Protein AF-A0A357N9R0-F1 (afdb_monomer_lite)

Sequence (154 aa):
MGSSRMFIRVLQYLRQKRLVAGTNLLIVGAGDAGAMIAREILNSQFCASKKLVGFIDDAKAKTGRLLLGAKVLGTRKEIGKIVERYKVNEIIIAMPSVAGDIIREIFQQCKSTGCIVKTLPGIYELIDGKVTVQQLRSVEIKDLLRRDPIKLDL

Secondary structure (DSSP, 8-state):
--HHHHHHHHHHHHHHT-TTS-EEEEEE--SHHHHHHHHHHHH-GGGTTEEEEEEE-S-GGGTT-EETTEEEEE-GGGHHHHHHHHT--EEEE--TTS-HHHHHHHHHHHHHTT-EEEEPPPGGGSGGG---GGG-EE--GGGGGPPPP-----

pLDDT: mean 86.21, std 14.94, range [42.53, 98.69]

Foldseek 3Di:
DPVPVVVLVVVLVVVVPDPDAAAEEEEEDPDDLSLQAVVQLVPDPVNVSHDDQAYAYQPPVQAQPDRPNHGHPYHLVCVLVSCVVRVHAEYEYRCQQDALQVVVVSVVSVVVNSHHYWYAHHPVPDPPVHHHPVRTDHDDVVSNHGDHRDPPPD

Structure (mmCIF, N/CA/C/O backbone):
data_AF-A0A357N9R0-F1
#
_entry.id   AF-A0A357N9R0-F1
#
loop_
_atom_site.group_PDB
_atom_site.id
_atom_site.type_symbol
_atom_site.label_atom_id
_atom_site.label_alt_id
_atom_site.label_comp_id
_atom_site.label_asym_id
_atom_site.label_entity_id
_atom_site.label_seq_id
_atom_site.pdbx_PDB_ins_code
_atom_site.Cartn_x
_atom_site.Cartn_y
_atom_site.Cartn_z
_atom_site.occupancy
_atom_site.B_iso_or_equiv
_atom_site.auth_seq_id
_atom_site.auth_comp_id
_atom_site.auth_asym_id
_atom_site.auth_atom_id
_atom_site.pdbx_PDB_model_num
ATOM 1 N N . MET A 1 1 ? -22.913 24.091 -10.942 1.00 53.34 1 MET A N 1
ATOM 2 C CA . MET A 1 1 ? -22.456 22.705 -10.658 1.00 53.34 1 MET A CA 1
ATOM 3 C C . MET A 1 1 ? -21.052 22.605 -10.012 1.00 53.34 1 MET A C 1
ATOM 5 O O . MET A 1 1 ? -20.523 21.507 -9.911 1.00 53.34 1 MET A O 1
ATOM 9 N N . GLY A 1 2 ? -20.427 23.696 -9.529 1.00 53.28 2 GLY A N 1
ATOM 10 C CA . GLY A 1 2 ? -19.027 23.683 -9.044 1.00 53.28 2 GLY A CA 1
ATOM 11 C C . GLY A 1 2 ? -18.810 23.473 -7.535 1.00 53.28 2 GLY A C 1
ATOM 12 O O . GLY A 1 2 ? -17.682 23.259 -7.099 1.00 53.28 2 GLY A O 1
ATOM 13 N N . SER A 1 3 ? -19.867 23.505 -6.725 1.00 50.44 3 SER A N 1
ATOM 14 C CA . SER A 1 3 ? -19.787 23.524 -5.255 1.00 50.44 3 SER A CA 1
ATOM 15 C C . SER A 1 3 ? -19.533 22.152 -4.616 1.00 50.44 3 SER A C 1
ATOM 17 O O . SER A 1 3 ? -18.974 22.081 -3.525 1.00 50.44 3 SER A O 1
ATOM 19 N N . SER A 1 4 ? -19.854 21.050 -5.303 1.00 59.62 4 SER A N 1
ATOM 20 C CA . SER A 1 4 ? -19.757 19.693 -4.736 1.00 59.62 4 SER A CA 1
ATOM 21 C C . SER A 1 4 ? -18.308 19.245 -4.473 1.00 59.62 4 SER A C 1
ATOM 23 O O . SER A 1 4 ? -18.015 18.612 -3.461 1.00 59.62 4 SER A O 1
ATOM 25 N N . ARG A 1 5 ? -17.352 19.645 -5.324 1.00 58.81 5 ARG A N 1
ATOM 26 C CA . ARG A 1 5 ? -15.942 19.217 -5.200 1.00 58.81 5 ARG A CA 1
ATOM 27 C C . ARG A 1 5 ? -15.214 19.921 -4.058 1.00 58.81 5 ARG A C 1
ATOM 29 O O . ARG A 1 5 ? -14.413 19.293 -3.371 1.00 58.81 5 ARG A O 1
ATOM 36 N N . MET A 1 6 ? -15.506 21.205 -3.846 1.00 58.22 6 MET A N 1
ATOM 37 C CA . MET A 1 6 ? -14.989 21.960 -2.701 1.00 58.22 6 MET A CA 1
ATOM 38 C C . MET A 1 6 ? -15.564 21.418 -1.397 1.00 58.22 6 MET A C 1
ATOM 40 O O . MET A 1 6 ? -14.814 21.214 -0.451 1.00 58.22 6 MET A O 1
ATOM 44 N N . PHE A 1 7 ? -16.856 21.081 -1.376 1.00 68.44 7 PHE A N 1
ATOM 45 C CA . PHE A 1 7 ? -17.499 20.492 -0.203 1.00 68.44 7 PHE A CA 1
ATOM 46 C C . PHE A 1 7 ? -16.890 19.138 0.176 1.00 68.44 7 PHE A C 1
ATOM 48 O O . PHE A 1 7 ? -16.575 18.909 1.341 1.00 68.44 7 PHE A O 1
ATOM 55 N N . ILE A 1 8 ? -16.631 18.273 -0.812 1.00 63.44 8 ILE A N 1
ATOM 56 C CA . ILE A 1 8 ? -15.937 16.997 -0.593 1.00 63.44 8 ILE A CA 1
ATOM 57 C C . ILE A 1 8 ? -14.508 17.229 -0.088 1.00 63.44 8 ILE A C 1
ATOM 59 O O . ILE A 1 8 ? -14.090 16.554 0.848 1.00 63.44 8 ILE A O 1
ATOM 63 N N . ARG A 1 9 ? -13.769 18.201 -0.639 1.00 62.88 9 ARG A N 1
ATOM 64 C CA . ARG A 1 9 ? -12.412 18.542 -0.168 1.00 62.88 9 ARG A CA 1
ATOM 65 C C . ARG A 1 9 ? -12.399 19.078 1.262 1.00 62.88 9 ARG A C 1
ATOM 67 O O . ARG A 1 9 ? -11.536 18.694 2.043 1.00 62.88 9 ARG A O 1
ATOM 74 N N . VAL A 1 10 ? -13.362 19.924 1.621 1.00 70.75 10 VAL A N 1
ATOM 75 C CA . VAL A 1 10 ? -13.511 20.465 2.980 1.00 70.75 10 VAL A CA 1
ATOM 76 C C . VAL A 1 10 ? -13.905 19.357 3.956 1.00 70.75 10 VAL A C 1
ATOM 78 O O . VAL A 1 10 ? -13.295 19.232 5.013 1.00 70.75 10 VAL A O 1
ATOM 81 N N . LEU A 1 11 ? -14.839 18.476 3.584 1.00 68.44 11 LEU A N 1
ATOM 82 C CA . LEU A 1 11 ? -15.181 17.287 4.374 1.00 68.44 11 LEU A CA 1
ATOM 83 C C . LEU A 1 11 ? -13.991 16.329 4.534 1.00 68.44 11 LEU A C 1
ATOM 85 O O . LEU A 1 11 ? -13.795 15.780 5.617 1.00 68.44 11 LEU A O 1
ATOM 89 N N . GLN A 1 12 ? -13.173 16.144 3.493 1.00 64.38 12 GLN A N 1
ATOM 90 C CA . GLN A 1 12 ? -11.931 15.362 3.553 1.00 64.38 12 GLN A CA 1
ATOM 91 C C . GLN A 1 12 ? -10.907 15.998 4.502 1.00 64.38 12 GLN A C 1
ATOM 93 O O . GLN A 1 12 ? -10.321 15.295 5.323 1.00 64.38 12 GLN A O 1
ATOM 98 N N . TYR A 1 13 ? -10.740 17.321 4.447 1.00 62.69 13 TYR A N 1
ATOM 99 C CA . TYR A 1 13 ? -9.855 18.070 5.341 1.00 62.69 13 TYR A CA 1
ATOM 100 C C . TYR A 1 13 ? -10.315 18.006 6.807 1.00 62.69 13 TYR A C 1
ATOM 102 O O . TYR A 1 13 ? -9.512 17.789 7.710 1.00 62.69 13 TYR A O 1
ATOM 110 N N . LEU A 1 14 ? -11.621 18.105 7.068 1.00 60.97 14 LEU A N 1
ATOM 111 C CA . LEU A 1 14 ? -12.169 17.958 8.420 1.00 60.97 14 LEU A CA 1
ATOM 112 C C . LEU A 1 14 ? -12.058 16.514 8.938 1.00 60.97 14 LEU A C 1
ATOM 114 O O . LEU A 1 14 ? -11.792 16.309 10.122 1.00 60.97 14 LEU A O 1
ATOM 118 N N . ARG A 1 15 ? -12.160 15.506 8.058 1.00 60.00 15 ARG A N 1
ATOM 119 C CA . ARG A 1 15 ? -11.807 14.109 8.375 1.00 60.00 15 ARG A CA 1
ATOM 120 C C . ARG A 1 15 ? -10.335 13.953 8.766 1.00 60.00 15 ARG A C 1
ATOM 122 O O . ARG A 1 15 ? -10.037 13.158 9.649 1.00 60.00 15 ARG A O 1
ATOM 129 N N . GLN A 1 16 ? -9.441 14.721 8.144 1.00 57.16 16 GLN A N 1
ATOM 130 C CA . GLN A 1 16 ? -7.999 14.713 8.409 1.00 57.16 16 GLN A CA 1
ATOM 131 C C . GLN A 1 16 ? -7.641 15.262 9.805 1.00 57.16 16 GLN A C 1
ATOM 133 O O . GLN A 1 16 ? -6.613 14.882 10.357 1.00 57.16 16 GLN A O 1
ATOM 138 N N . LYS A 1 17 ? -8.489 16.122 10.395 1.00 46.84 17 LYS A N 1
ATOM 139 C CA . LYS A 1 17 ? -8.253 16.779 11.697 1.00 46.84 17 LYS A CA 1
ATOM 140 C C . LYS A 1 17 ? -8.855 16.073 12.922 1.00 46.84 17 LYS A C 1
ATOM 142 O O . LYS A 1 17 ? -8.669 16.556 14.038 1.00 46.84 17 LYS A O 1
ATOM 147 N N . ARG A 1 18 ? -9.557 14.943 12.771 1.00 49.06 18 ARG A N 1
ATOM 148 C CA . ARG A 1 18 ? -10.123 14.214 13.921 1.00 49.06 18 ARG A CA 1
ATOM 149 C C . ARG A 1 18 ? -9.045 13.338 14.574 1.00 49.06 18 ARG A C 1
ATOM 151 O O . ARG A 1 18 ? -8.850 12.187 14.199 1.00 49.06 18 ARG A O 1
ATOM 158 N N . LEU A 1 19 ? -8.321 13.918 15.529 1.00 47.66 19 LEU A N 1
ATOM 159 C CA . LEU A 1 19 ? -7.351 13.227 16.380 1.00 47.66 19 LEU A CA 1
ATOM 160 C C . LEU A 1 19 ? -8.053 12.206 17.303 1.00 47.66 19 LEU A C 1
ATOM 162 O O . LEU A 1 19 ? -9.129 12.472 17.833 1.00 47.66 19 LEU A O 1
ATOM 166 N N . VAL A 1 20 ? -7.383 11.060 17.489 1.00 48.25 20 VAL A N 1
ATOM 167 C CA . VAL A 1 20 ? -7.701 9.885 18.339 1.00 48.25 20 VAL A CA 1
ATOM 168 C C . VAL A 1 20 ? -8.777 8.906 17.828 1.00 48.25 20 VAL A C 1
ATOM 170 O O . VAL A 1 20 ? -9.491 8.274 18.599 1.00 48.25 20 VAL A O 1
ATOM 173 N N . ALA A 1 21 ? -8.845 8.685 16.515 1.00 58.53 21 ALA A N 1
ATOM 174 C CA . ALA A 1 21 ? -9.322 7.413 15.964 1.00 58.53 21 ALA A CA 1
ATOM 175 C C . ALA A 1 21 ? -8.214 6.840 15.071 1.00 58.53 21 ALA A C 1
ATOM 177 O O . ALA A 1 21 ? -7.639 7.571 14.265 1.00 58.53 21 ALA A O 1
ATOM 178 N N . GLY A 1 22 ? -7.861 5.566 15.256 1.00 78.31 22 GLY A N 1
ATOM 179 C CA . GLY A 1 22 ? -6.771 4.940 14.507 1.00 78.31 22 GLY A CA 1
ATOM 180 C C . GLY A 1 22 ? -6.968 5.049 12.988 1.00 78.31 22 GLY A C 1
ATOM 181 O O . GLY A 1 22 ? -8.089 4.966 12.491 1.00 78.31 22 GLY A O 1
ATOM 182 N N . THR A 1 23 ? -5.881 5.252 12.246 1.00 91.00 23 THR A N 1
ATOM 183 C CA . THR A 1 23 ? -5.890 5.320 10.779 1.00 91.00 23 THR A CA 1
ATOM 184 C C . THR A 1 23 ? -5.910 3.905 10.213 1.00 91.00 23 THR A C 1
ATOM 186 O O . THR A 1 23 ? -4.910 3.191 10.281 1.00 91.00 23 THR A O 1
ATOM 189 N N . ASN A 1 24 ? -7.036 3.494 9.635 1.00 95.75 24 ASN A N 1
ATOM 190 C CA . ASN A 1 24 ? -7.149 2.215 8.943 1.00 95.75 24 ASN A CA 1
ATOM 191 C C . ASN A 1 24 ? -6.348 2.260 7.638 1.00 95.75 24 ASN A C 1
ATOM 193 O O . ASN A 1 24 ? -6.654 3.039 6.731 1.00 95.75 24 ASN A O 1
ATOM 197 N N . LEU A 1 25 ? -5.329 1.412 7.556 1.00 96.75 25 LEU A N 1
ATOM 198 C CA . LEU A 1 25 ? -4.361 1.355 6.474 1.00 96.75 25 LEU A CA 1
ATOM 199 C C . LEU A 1 25 ? -4.578 0.108 5.614 1.00 96.75 25 LEU A C 1
ATOM 201 O O . LEU A 1 25 ? -4.638 -1.006 6.131 1.00 96.75 25 LEU A O 1
ATOM 205 N N . LEU A 1 26 ? -4.609 0.293 4.300 1.00 98.31 26 LEU A N 1
ATOM 206 C CA . LEU A 1 26 ? -4.570 -0.776 3.305 1.00 98.31 26 LEU A CA 1
ATOM 207 C C . LEU A 1 26 ? -3.246 -0.709 2.535 1.00 98.31 26 LEU A C 1
ATOM 209 O O . LEU A 1 26 ? -2.817 0.376 2.147 1.00 98.31 26 LEU A O 1
ATOM 213 N N . ILE A 1 27 ? -2.607 -1.849 2.282 1.00 98.50 27 ILE A N 1
ATOM 214 C CA . ILE A 1 27 ? -1.384 -1.908 1.468 1.00 98.50 27 ILE A CA 1
ATOM 215 C C . ILE A 1 27 ? -1.689 -2.620 0.147 1.00 98.50 27 ILE A C 1
ATOM 217 O O . ILE A 1 27 ? -2.212 -3.729 0.143 1.00 98.50 27 ILE A O 1
ATOM 221 N N . VAL A 1 28 ? -1.359 -1.997 -0.982 1.00 98.44 28 VAL A N 1
ATOM 222 C CA . VAL A 1 28 ? -1.428 -2.611 -2.315 1.00 98.44 28 VAL A CA 1
ATOM 223 C C . VAL A 1 28 ? -0.050 -3.157 -2.675 1.00 98.44 28 VAL A C 1
ATOM 225 O O . VAL A 1 28 ? 0.924 -2.409 -2.706 1.00 98.44 28 VAL A O 1
ATOM 228 N N . GLY A 1 29 ? 0.014 -4.460 -2.936 1.00 97.44 29 GLY A N 1
ATOM 229 C CA . GLY A 1 29 ? 1.230 -5.255 -3.074 1.00 97.44 29 GLY A CA 1
ATOM 230 C C . GLY A 1 29 ? 1.477 -6.100 -1.823 1.00 97.44 29 GLY A C 1
ATOM 231 O O . GLY A 1 29 ? 1.938 -5.587 -0.808 1.00 97.44 29 GLY A O 1
ATOM 232 N N . ALA A 1 30 ? 1.218 -7.410 -1.899 1.00 97.25 30 ALA A N 1
ATOM 233 C CA . ALA A 1 30 ? 1.532 -8.387 -0.849 1.00 97.25 30 ALA A CA 1
ATOM 234 C C . ALA A 1 30 ? 2.823 -9.160 -1.185 1.00 97.25 30 ALA A C 1
ATOM 236 O O . ALA A 1 30 ? 2.885 -10.388 -1.079 1.00 97.25 30 ALA A O 1
ATOM 237 N N . GLY A 1 31 ? 3.821 -8.451 -1.714 1.00 94.81 31 GLY A N 1
ATOM 238 C CA . GLY A 1 31 ? 5.178 -8.953 -1.949 1.00 94.81 31 GLY A CA 1
ATOM 239 C C . GLY A 1 31 ? 6.158 -8.441 -0.894 1.00 94.81 31 GLY A C 1
ATOM 240 O O . GLY A 1 31 ? 5.741 -7.901 0.132 1.00 94.81 31 GLY A O 1
ATOM 241 N N . ASP A 1 32 ? 7.454 -8.553 -1.174 1.00 94.25 32 ASP A N 1
ATOM 242 C CA . ASP A 1 32 ? 8.515 -8.224 -0.213 1.00 94.25 32 ASP A CA 1
ATOM 243 C C . ASP A 1 32 ? 8.457 -6.767 0.251 1.00 94.25 32 ASP A C 1
ATOM 245 O O . ASP A 1 32 ? 8.424 -6.505 1.450 1.00 94.25 32 ASP A O 1
ATOM 249 N N . ALA A 1 33 ? 8.321 -5.814 -0.677 1.00 95.19 33 ALA A N 1
ATOM 250 C CA . ALA A 1 33 ? 8.202 -4.394 -0.338 1.00 95.19 33 ALA A CA 1
ATOM 251 C C . ALA A 1 33 ? 6.970 -4.097 0.539 1.00 95.19 33 ALA A C 1
ATOM 253 O O . ALA A 1 33 ? 7.045 -3.296 1.471 1.00 95.19 33 ALA A O 1
ATOM 254 N N . GLY A 1 34 ? 5.847 -4.775 0.275 1.00 96.50 34 GLY A N 1
ATOM 255 C CA . GLY A 1 34 ? 4.629 -4.687 1.083 1.00 96.50 34 GLY A CA 1
ATOM 256 C C . GLY A 1 34 ? 4.815 -5.242 2.493 1.00 96.50 34 GLY A C 1
ATOM 257 O O . GLY A 1 34 ? 4.386 -4.622 3.465 1.00 96.50 34 GLY A O 1
ATOM 258 N N . ALA A 1 35 ? 5.500 -6.380 2.619 1.00 96.25 35 ALA A N 1
ATOM 259 C CA . ALA A 1 35 ? 5.841 -6.970 3.908 1.00 96.25 35 ALA A CA 1
ATOM 260 C C . ALA A 1 35 ? 6.810 -6.081 4.705 1.00 96.25 35 ALA A C 1
ATOM 262 O O . ALA A 1 35 ? 6.619 -5.881 5.904 1.00 96.25 35 ALA A O 1
ATOM 263 N N . MET A 1 36 ? 7.827 -5.524 4.043 1.00 95.06 36 MET A N 1
ATOM 264 C CA . MET A 1 36 ? 8.814 -4.643 4.665 1.00 95.06 36 MET A CA 1
ATOM 265 C C . MET A 1 36 ? 8.161 -3.374 5.209 1.00 95.06 36 MET A C 1
ATOM 267 O O . MET A 1 36 ? 8.316 -3.075 6.392 1.00 95.06 36 MET A O 1
ATOM 271 N N . ILE A 1 37 ? 7.363 -2.671 4.396 1.00 95.56 37 ILE A N 1
ATOM 272 C CA . ILE A 1 37 ? 6.710 -1.444 4.864 1.00 95.56 37 ILE A CA 1
ATOM 273 C C . ILE A 1 37 ? 5.669 -1.724 5.951 1.00 95.56 37 ILE A C 1
ATOM 275 O O . ILE A 1 37 ? 5.538 -0.944 6.889 1.00 95.56 37 ILE A O 1
ATOM 279 N N . ALA A 1 38 ? 4.956 -2.851 5.876 1.00 95.94 38 ALA A N 1
ATOM 280 C CA . ALA A 1 38 ? 4.036 -3.262 6.930 1.00 95.94 38 ALA A CA 1
ATOM 281 C C . ALA A 1 38 ? 4.768 -3.495 8.257 1.00 95.94 38 ALA A C 1
ATOM 283 O O . ALA A 1 38 ? 4.320 -3.008 9.292 1.00 95.94 38 ALA A O 1
ATOM 284 N N . ARG A 1 39 ? 5.908 -4.196 8.231 1.00 94.44 39 ARG A N 1
ATOM 285 C CA . ARG A 1 39 ? 6.735 -4.425 9.421 1.00 94.44 39 ARG A CA 1
ATOM 286 C C . ARG A 1 39 ? 7.244 -3.115 10.012 1.00 94.44 39 ARG A C 1
ATOM 288 O O . ARG A 1 39 ? 7.156 -2.926 11.219 1.00 94.44 39 ARG A O 1
ATOM 295 N N . GLU A 1 40 ? 7.715 -2.207 9.164 1.00 92.94 40 GLU A N 1
ATOM 296 C CA . GLU A 1 40 ? 8.173 -0.889 9.599 1.00 92.94 40 GLU A CA 1
ATOM 297 C C . GLU A 1 40 ? 7.041 -0.092 10.264 1.00 92.94 40 GLU A C 1
ATOM 299 O O . GLU A 1 40 ? 7.225 0.483 11.332 1.00 92.94 40 GLU A O 1
ATOM 304 N N . ILE A 1 41 ? 5.838 -0.105 9.685 1.00 92.19 41 ILE A N 1
ATOM 305 C CA . ILE A 1 41 ? 4.665 0.579 10.246 1.00 92.19 41 ILE A CA 1
ATOM 306 C C . ILE A 1 41 ? 4.257 -0.012 11.596 1.00 92.19 41 ILE A C 1
ATOM 308 O O . ILE A 1 41 ? 3.925 0.743 12.504 1.00 92.19 41 ILE A O 1
ATOM 312 N N . LEU A 1 42 ? 4.286 -1.340 11.732 1.00 88.12 42 LEU A N 1
ATOM 313 C CA . LEU A 1 42 ? 3.934 -2.025 12.978 1.00 88.12 42 LEU A CA 1
ATOM 314 C C . LEU A 1 42 ? 4.958 -1.773 14.096 1.00 88.12 42 LEU A C 1
ATOM 316 O O . LEU A 1 42 ? 4.578 -1.742 15.263 1.00 88.12 42 LEU A O 1
ATOM 320 N N . ASN A 1 43 ? 6.229 -1.567 13.745 1.00 87.44 43 ASN A N 1
ATOM 321 C CA . ASN A 1 43 ? 7.311 -1.355 14.709 1.00 87.44 43 ASN A CA 1
ATOM 322 C C . ASN A 1 43 ? 7.582 0.131 15.011 1.00 87.44 43 ASN A C 1
ATOM 324 O O . ASN A 1 43 ? 8.216 0.457 16.015 1.00 87.44 43 ASN A O 1
ATOM 328 N N . SER A 1 44 ? 7.134 1.046 14.150 1.00 79.31 44 SER A N 1
ATOM 329 C CA . SER A 1 44 ? 7.421 2.474 14.269 1.00 79.31 44 SER A CA 1
ATOM 330 C C . SER A 1 44 ? 6.490 3.169 15.264 1.00 79.31 44 SER A C 1
ATOM 332 O O . SER A 1 44 ? 5.275 3.227 15.069 1.00 79.31 44 SER A O 1
ATOM 334 N N . GLN A 1 45 ? 7.065 3.818 16.283 1.00 71.56 45 GLN A N 1
ATOM 335 C CA . GLN A 1 45 ? 6.311 4.650 17.235 1.00 71.56 45 GLN A CA 1
ATOM 336 C C . GLN A 1 45 ? 5.571 5.809 16.541 1.00 71.56 45 GLN A C 1
ATOM 338 O O . GLN A 1 45 ? 4.466 6.169 16.942 1.00 71.56 45 GLN A O 1
ATOM 343 N N . PHE A 1 46 ? 6.119 6.335 15.438 1.00 69.62 46 PHE A N 1
ATOM 344 C CA . PHE A 1 46 ? 5.477 7.371 14.616 1.00 69.62 46 PHE A CA 1
ATOM 345 C C . PHE A 1 46 ? 4.191 6.890 13.930 1.00 69.62 46 PHE A C 1
ATOM 347 O O . PHE A 1 46 ? 3.377 7.698 13.483 1.00 69.62 46 PHE A O 1
ATOM 354 N N . CYS A 1 47 ? 4.011 5.574 13.827 1.00 77.94 47 CYS A N 1
ATOM 355 C CA . CYS A 1 47 ? 2.879 4.932 13.178 1.00 77.94 47 CYS A CA 1
ATOM 356 C C . CYS A 1 47 ? 1.937 4.234 14.165 1.00 77.94 47 CYS A C 1
ATOM 358 O O . CYS A 1 47 ? 1.024 3.552 13.712 1.00 77.94 47 CYS A O 1
ATOM 360 N N . ALA A 1 48 ? 2.091 4.432 15.479 1.00 76.38 48 ALA A N 1
ATOM 361 C CA . ALA A 1 48 ? 1.325 3.718 16.508 1.00 76.38 48 ALA A CA 1
ATOM 362 C C . ALA A 1 48 ? -0.207 3.854 16.376 1.00 76.38 48 ALA A C 1
ATOM 364 O O . ALA A 1 48 ? -0.959 3.002 16.842 1.00 76.38 48 ALA A O 1
ATOM 365 N N . SER A 1 49 ? -0.692 4.910 15.718 1.00 85.50 49 SER A N 1
ATOM 366 C CA . SER A 1 49 ? -2.118 5.111 15.444 1.00 85.50 49 SER A CA 1
ATOM 367 C C . SER A 1 49 ? -2.613 4.415 14.171 1.00 85.50 49 SER A C 1
ATOM 369 O O . SER A 1 49 ? -3.813 4.443 13.900 1.00 85.50 49 SER A O 1
ATOM 371 N N . LYS A 1 50 ? -1.740 3.806 13.361 1.00 90.19 50 LYS A N 1
ATOM 372 C CA . LYS A 1 50 ? -2.115 3.110 12.125 1.00 90.19 50 LYS A CA 1
ATOM 373 C C . LYS A 1 50 ? -2.481 1.663 12.420 1.00 90.19 50 LYS A C 1
ATOM 375 O O . LYS A 1 50 ? -1.728 0.925 13.044 1.00 90.19 50 LYS A O 1
ATOM 380 N N . LYS A 1 51 ? -3.618 1.231 11.885 1.00 92.94 51 LYS A N 1
ATOM 381 C CA . LYS A 1 51 ? -4.070 -0.157 11.933 1.00 92.94 51 LYS A CA 1
ATOM 382 C C . LYS A 1 51 ? -4.015 -0.749 10.536 1.00 92.94 51 LYS A C 1
ATOM 384 O O . LYS A 1 51 ? -4.795 -0.351 9.674 1.00 92.94 51 LYS A O 1
ATOM 389 N N . LEU A 1 52 ? -3.130 -1.719 10.318 1.00 95.75 52 LEU A N 1
ATOM 390 C CA . LEU A 1 52 ? -3.116 -2.480 9.073 1.00 95.75 52 LEU A CA 1
ATOM 391 C C . LEU A 1 52 ? -4.390 -3.330 8.974 1.00 95.75 52 LEU A C 1
ATOM 393 O O . LEU A 1 52 ? -4.600 -4.261 9.747 1.00 95.75 52 LEU A O 1
ATOM 397 N N . VAL A 1 53 ? -5.252 -2.984 8.024 1.00 96.75 53 VAL A N 1
ATOM 398 C CA . VAL A 1 53 ? -6.513 -3.680 7.744 1.00 96.75 53 VAL A CA 1
ATOM 399 C C . VAL A 1 53 ? -6.276 -4.927 6.900 1.00 96.75 53 VAL A C 1
ATOM 401 O O . VAL A 1 53 ? -6.940 -5.945 7.090 1.00 96.75 53 VAL A O 1
ATOM 404 N N . GLY A 1 54 ? -5.344 -4.849 5.955 1.00 97.81 54 GLY A N 1
ATOM 405 C CA . GLY A 1 54 ? -5.062 -5.936 5.035 1.00 97.81 54 GLY A CA 1
ATOM 406 C C . GLY A 1 54 ? -4.217 -5.506 3.851 1.00 97.81 54 GLY A C 1
ATOM 407 O O . GLY A 1 54 ? -3.801 -4.350 3.728 1.00 97.81 54 GLY A O 1
ATOM 408 N N . PHE A 1 55 ? -4.005 -6.472 2.971 1.00 98.69 55 PHE A N 1
ATOM 409 C CA . PHE A 1 55 ? -3.291 -6.304 1.720 1.00 98.69 55 PHE A CA 1
ATOM 410 C C . PHE A 1 55 ? -4.221 -6.480 0.521 1.00 98.69 55 PHE A C 1
ATOM 412 O O . PHE A 1 55 ? -5.245 -7.158 0.604 1.00 98.69 55 PHE A O 1
ATOM 419 N N . ILE A 1 56 ? -3.819 -5.915 -0.609 1.00 98.44 56 ILE A N 1
ATOM 420 C CA . ILE A 1 56 ? -4.381 -6.158 -1.936 1.00 98.44 56 ILE A CA 1
ATOM 421 C C . ILE A 1 56 ? -3.270 -6.706 -2.819 1.00 98.44 56 ILE A C 1
ATOM 423 O O . ILE A 1 56 ? -2.171 -6.158 -2.823 1.00 98.44 56 ILE A O 1
ATOM 427 N N . ASP A 1 57 ? -3.540 -7.763 -3.574 1.00 97.44 57 ASP A N 1
ATOM 428 C CA . ASP A 1 57 ? -2.588 -8.315 -4.537 1.00 97.44 57 ASP A CA 1
ATOM 429 C C . ASP A 1 57 ? -3.358 -9.017 -5.661 1.00 97.44 57 ASP A C 1
ATOM 431 O O . ASP A 1 57 ? -4.342 -9.714 -5.409 1.00 97.44 57 ASP A O 1
ATOM 435 N N . ASP A 1 58 ? -2.939 -8.814 -6.909 1.00 95.06 58 ASP A N 1
ATOM 436 C CA . ASP A 1 58 ? -3.618 -9.395 -8.072 1.00 95.06 58 ASP A CA 1
ATOM 437 C C . ASP A 1 58 ? -3.265 -10.871 -8.296 1.00 95.06 58 ASP A C 1
ATOM 439 O O . ASP A 1 58 ? -3.961 -11.572 -9.038 1.00 95.06 58 ASP A O 1
ATOM 443 N N . ALA A 1 59 ? -2.226 -11.382 -7.626 1.00 94.75 59 ALA A N 1
ATOM 444 C CA . ALA A 1 59 ? -1.939 -12.805 -7.596 1.00 94.75 59 ALA A CA 1
ATOM 445 C C . ALA A 1 59 ? -3.037 -13.539 -6.810 1.00 94.75 59 ALA A C 1
ATOM 447 O O . ALA A 1 59 ? -2.962 -13.671 -5.589 1.00 94.75 59 ALA A O 1
ATOM 448 N N . LYS A 1 60 ? -4.037 -14.077 -7.523 1.00 91.50 60 LYS A N 1
ATOM 449 C CA . LYS A 1 60 ? -5.188 -14.806 -6.945 1.00 91.50 60 LYS A CA 1
ATOM 450 C C . LYS A 1 60 ? -4.792 -15.872 -5.920 1.00 91.50 60 LYS A C 1
ATOM 452 O O . LYS A 1 60 ? -5.498 -16.076 -4.941 1.00 91.50 60 LYS A O 1
ATOM 457 N N . ALA A 1 61 ? -3.644 -16.525 -6.115 1.00 95.69 61 ALA A N 1
ATOM 458 C CA . ALA A 1 61 ? -3.117 -17.523 -5.185 1.00 95.69 61 ALA A CA 1
ATOM 459 C C . ALA A 1 61 ? -2.865 -16.974 -3.767 1.00 95.69 61 ALA A C 1
ATOM 461 O O . ALA A 1 61 ? -2.822 -17.756 -2.817 1.00 95.69 61 ALA A O 1
ATOM 462 N N . LYS A 1 62 ? -2.681 -15.655 -3.615 1.00 94.56 62 LYS A N 1
ATOM 463 C CA . LYS A 1 62 ? -2.449 -14.984 -2.332 1.00 94.56 62 LYS A CA 1
ATOM 464 C C . LYS A 1 62 ? -3.735 -14.573 -1.620 1.00 94.56 62 LYS A C 1
ATOM 466 O O . LYS A 1 62 ? -3.681 -14.358 -0.413 1.00 94.56 62 LYS A O 1
ATOM 471 N N . THR A 1 63 ? -4.869 -14.462 -2.312 1.00 95.81 63 THR A N 1
ATOM 472 C CA . THR A 1 63 ? -6.138 -14.043 -1.702 1.00 95.81 63 THR A CA 1
ATOM 473 C C . THR A 1 63 ? -6.494 -14.942 -0.514 1.00 95.81 63 THR A C 1
ATOM 475 O O . THR A 1 63 ? -6.392 -16.163 -0.585 1.00 95.81 63 THR A O 1
ATOM 478 N N . GLY A 1 64 ? -6.867 -14.331 0.611 1.00 95.38 64 GLY A N 1
ATOM 479 C CA . GLY A 1 64 ? -7.173 -15.019 1.866 1.00 95.38 64 GLY A CA 1
ATOM 480 C C . GLY A 1 64 ? -5.955 -15.427 2.703 1.00 95.38 64 GLY A C 1
ATOM 481 O O . GLY A 1 64 ? -6.125 -15.680 3.898 1.00 95.38 64 GLY A O 1
ATOM 482 N N . ARG A 1 65 ? -4.736 -15.441 2.139 1.00 97.00 65 ARG A N 1
ATOM 483 C CA . ARG A 1 65 ? -3.512 -15.733 2.902 1.00 97.00 65 ARG A CA 1
ATOM 484 C C . ARG A 1 65 ? -3.195 -14.612 3.884 1.00 97.00 65 ARG A C 1
ATOM 486 O O . ARG A 1 65 ? -3.553 -13.454 3.667 1.00 97.00 65 ARG A O 1
ATOM 493 N N . LEU A 1 66 ? -2.497 -14.977 4.953 1.00 96.31 66 LEU A N 1
ATOM 494 C CA . LEU A 1 66 ? -1.997 -14.049 5.958 1.00 96.31 66 LEU A CA 1
ATOM 495 C C . LEU A 1 66 ? -0.564 -13.628 5.629 1.00 96.31 66 LEU A C 1
ATOM 497 O O . LEU A 1 66 ? 0.278 -14.463 5.310 1.00 96.31 66 LEU A O 1
ATOM 501 N N . LEU A 1 67 ? -0.292 -12.337 5.775 1.00 95.06 67 LEU A N 1
ATOM 502 C CA . LEU A 1 67 ? 1.037 -11.745 5.766 1.00 95.06 67 LEU A CA 1
ATOM 503 C C . LEU A 1 67 ? 1.138 -10.847 7.000 1.00 95.06 67 LEU A C 1
ATOM 505 O O . LEU A 1 67 ? 0.336 -9.931 7.161 1.00 95.06 67 LEU A O 1
ATOM 509 N N . LEU A 1 68 ? 2.079 -11.139 7.903 1.00 92.06 68 LEU A N 1
ATOM 510 C CA . LEU A 1 68 ? 2.244 -10.401 9.167 1.00 92.06 68 LEU A CA 1
ATOM 511 C C . LEU A 1 68 ? 0.928 -10.257 9.965 1.00 92.06 68 LEU A C 1
ATOM 513 O O . LEU A 1 68 ? 0.617 -9.197 10.498 1.00 92.06 68 LEU A O 1
ATOM 517 N N . GLY A 1 69 ? 0.116 -11.319 9.995 1.00 91.81 69 GLY A N 1
ATOM 518 C CA . GLY A 1 69 ? -1.167 -11.345 10.707 1.00 91.81 69 GLY A CA 1
ATOM 519 C C . GLY A 1 69 ? -2.335 -10.641 10.001 1.00 91.81 69 GLY A C 1
ATOM 520 O O . GLY A 1 69 ? -3.471 -10.779 10.450 1.00 91.81 69 GLY A O 1
ATOM 521 N N . ALA A 1 70 ? -2.109 -9.955 8.876 1.00 96.06 70 ALA A N 1
ATOM 522 C CA . ALA A 1 70 ? -3.162 -9.318 8.084 1.00 96.06 70 ALA A CA 1
ATOM 523 C C . ALA A 1 70 ? -3.456 -10.108 6.796 1.00 96.06 70 ALA A C 1
ATOM 525 O O . ALA A 1 70 ? -2.558 -10.671 6.173 1.00 96.06 70 ALA A O 1
ATOM 526 N N . LYS A 1 71 ? -4.728 -10.176 6.388 1.00 97.81 71 LYS A N 1
ATOM 527 C CA . LYS A 1 71 ? -5.149 -10.949 5.206 1.00 97.81 71 LYS A CA 1
ATOM 528 C C . LYS A 1 71 ? -4.905 -10.187 3.907 1.00 97.81 71 LYS A C 1
ATOM 530 O O . LYS A 1 71 ? -5.070 -8.970 3.861 1.00 97.81 71 LYS A O 1
ATOM 535 N N . VAL A 1 72 ? -4.633 -10.915 2.827 1.00 98.44 72 VAL A N 1
ATOM 536 C CA . VAL A 1 72 ? -4.833 -10.411 1.461 1.00 98.44 72 VAL A CA 1
ATOM 537 C C . VAL A 1 72 ? -6.331 -10.458 1.159 1.00 98.44 72 VAL A C 1
ATOM 539 O O . VAL A 1 72 ? -6.916 -11.532 1.025 1.00 98.44 72 VAL A O 1
ATOM 542 N N . LEU A 1 73 ? -6.968 -9.292 1.115 1.00 98.25 73 LEU A N 1
ATOM 543 C CA . LEU A 1 73 ? -8.426 -9.142 1.105 1.00 98.25 73 LEU A CA 1
ATOM 544 C C . LEU A 1 73 ? -9.050 -9.291 -0.284 1.00 98.25 73 LEU A C 1
ATOM 546 O O . LEU A 1 73 ? -10.253 -9.515 -0.375 1.00 98.25 73 LEU A O 1
ATOM 550 N N . GLY A 1 74 ? -8.252 -9.164 -1.342 1.00 97.31 74 GLY A N 1
ATOM 551 C CA . GLY A 1 74 ? -8.719 -9.254 -2.719 1.00 97.31 74 GLY A CA 1
ATOM 552 C C . GLY A 1 74 ? -7.725 -8.655 -3.705 1.00 97.31 74 GLY A C 1
ATOM 553 O O . GLY A 1 74 ? -6.556 -8.430 -3.380 1.00 97.31 74 GLY A O 1
ATOM 554 N N . THR A 1 75 ? -8.224 -8.398 -4.907 1.00 96.50 75 THR A N 1
ATOM 555 C CA . THR A 1 75 ? -7.479 -7.830 -6.042 1.00 96.50 75 THR A CA 1
ATOM 556 C C . THR A 1 75 ? -7.674 -6.317 -6.157 1.00 96.50 75 THR A C 1
ATOM 558 O O . THR A 1 75 ? -8.542 -5.736 -5.495 1.00 96.50 75 THR A O 1
ATOM 561 N N . ARG A 1 76 ? -6.915 -5.647 -7.039 1.00 94.06 76 ARG A N 1
ATOM 562 C CA . ARG A 1 76 ? -7.033 -4.189 -7.239 1.00 94.06 76 ARG A CA 1
ATOM 563 C C . ARG A 1 76 ? -8.442 -3.747 -7.652 1.00 94.06 76 ARG A C 1
ATOM 565 O O . ARG A 1 76 ? -8.922 -2.692 -7.246 1.00 94.06 76 ARG A O 1
ATOM 572 N N . LYS A 1 77 ? -9.175 -4.622 -8.349 1.00 94.94 77 LYS A N 1
ATOM 573 C CA . LYS A 1 77 ? -10.571 -4.400 -8.770 1.00 94.94 77 LYS A CA 1
ATOM 574 C C . LYS A 1 77 ? -11.555 -4.271 -7.601 1.00 94.94 77 LYS A C 1
ATOM 576 O O . LYS A 1 77 ? -12.653 -3.753 -7.780 1.00 94.94 77 LYS A O 1
ATOM 581 N N . GLU A 1 78 ? -11.184 -4.737 -6.412 1.00 95.94 78 GLU A N 1
ATOM 582 C CA . GLU A 1 78 ? -12.049 -4.769 -5.230 1.00 95.94 78 GLU A CA 1
ATOM 583 C C . GLU A 1 78 ? -11.743 -3.643 -4.234 1.00 95.94 78 GLU A C 1
ATOM 585 O O . GLU A 1 78 ? -12.461 -3.504 -3.241 1.00 95.94 78 GLU A O 1
ATOM 590 N N . ILE A 1 79 ? -10.731 -2.806 -4.511 1.00 96.38 79 ILE A N 1
ATOM 591 C CA . ILE A 1 79 ? -10.265 -1.735 -3.616 1.00 96.38 79 ILE A CA 1
ATOM 592 C C . ILE A 1 79 ? -11.423 -0.861 -3.127 1.00 96.38 79 ILE A C 1
ATOM 594 O O . ILE A 1 79 ? -11.540 -0.655 -1.924 1.00 96.38 79 ILE A O 1
ATOM 598 N N . GLY A 1 80 ? -12.315 -0.401 -4.012 1.00 95.94 80 GLY A N 1
ATOM 599 C CA . GLY A 1 80 ? -13.450 0.445 -3.615 1.00 95.94 80 GLY A CA 1
ATOM 600 C C . GLY A 1 80 ? -14.355 -0.218 -2.569 1.00 95.94 80 GLY A C 1
ATOM 601 O O . GLY A 1 80 ? -14.593 0.345 -1.500 1.00 95.94 80 GLY A O 1
ATOM 602 N N . LYS A 1 81 ? -14.774 -1.466 -2.823 1.00 97.06 81 LYS A N 1
ATOM 603 C CA . LYS A 1 81 ? -15.626 -2.245 -1.905 1.00 97.06 81 LYS A CA 1
ATOM 604 C C . LYS A 1 81 ? -14.927 -2.515 -0.570 1.00 97.06 81 LYS A C 1
ATOM 606 O O . LYS A 1 81 ? -15.551 -2.454 0.489 1.00 97.06 81 LYS A O 1
ATOM 611 N N . ILE A 1 82 ? -13.631 -2.818 -0.612 1.00 97.75 82 ILE A N 1
ATOM 612 C CA . ILE A 1 82 ? -12.811 -3.087 0.575 1.00 97.75 82 ILE A CA 1
ATOM 613 C C . ILE A 1 82 ? -12.652 -1.809 1.406 1.00 97.75 82 ILE A C 1
ATOM 615 O O . ILE A 1 82 ? -12.850 -1.835 2.620 1.00 97.75 82 ILE A O 1
ATOM 619 N N . VAL A 1 83 ? -12.381 -0.672 0.768 1.00 97.12 83 VAL A N 1
ATOM 620 C CA . VAL A 1 83 ? -12.268 0.620 1.451 1.00 97.12 83 VAL A CA 1
ATOM 621 C C . VAL A 1 83 ? -13.556 0.969 2.197 1.00 97.12 83 VAL A C 1
ATOM 623 O O . VAL A 1 83 ? -13.501 1.332 3.374 1.00 97.12 83 VAL A O 1
ATOM 626 N N . GLU A 1 84 ? -14.716 0.804 1.561 1.00 95.75 84 GLU A N 1
ATOM 627 C CA . GLU A 1 84 ? -16.014 1.074 2.187 1.00 95.75 84 GLU A CA 1
ATOM 628 C C . GLU A 1 84 ? -16.330 0.125 3.346 1.00 95.75 84 GLU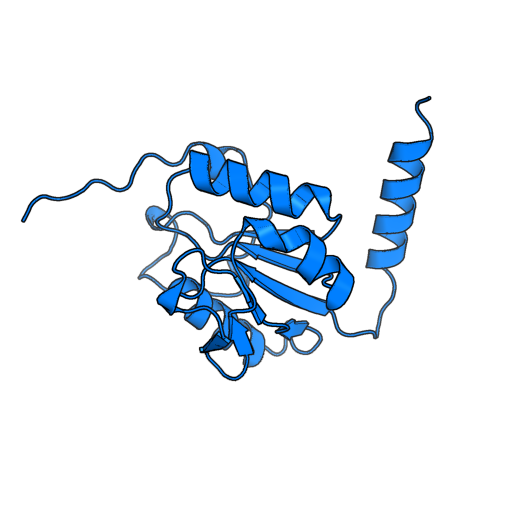 A C 1
ATOM 630 O O . GLU A 1 84 ? -16.816 0.569 4.396 1.00 95.75 84 GLU A O 1
ATOM 635 N N . ARG A 1 85 ? -16.046 -1.173 3.166 1.00 96.94 85 ARG A N 1
ATOM 636 C CA . ARG A 1 85 ? -16.294 -2.224 4.161 1.00 96.94 85 ARG A CA 1
ATOM 637 C C . ARG A 1 85 ? -15.444 -2.027 5.410 1.00 96.94 85 ARG A C 1
ATOM 639 O O . ARG A 1 85 ? -15.970 -2.079 6.516 1.00 96.94 85 ARG A O 1
ATOM 646 N N . TYR A 1 86 ? -14.149 -1.789 5.233 1.00 95.69 86 TYR A N 1
ATOM 647 C CA . TYR A 1 86 ? -13.192 -1.710 6.336 1.00 95.69 86 TYR A CA 1
ATOM 648 C C . TYR A 1 86 ? -12.904 -0.279 6.801 1.00 95.69 86 TYR A C 1
ATOM 650 O O . TYR A 1 86 ? -12.054 -0.076 7.665 1.00 95.69 86 TYR A O 1
ATOM 658 N N . LYS A 1 87 ? -13.612 0.716 6.249 1.00 95.38 87 LYS A N 1
ATOM 659 C CA . LYS A 1 87 ? -13.452 2.141 6.581 1.00 95.38 87 LYS A CA 1
ATOM 660 C C . LYS A 1 87 ? -11.991 2.584 6.472 1.00 95.38 87 LYS A C 1
ATOM 662 O O . LYS A 1 87 ? -11.461 3.204 7.392 1.00 95.38 87 LYS A O 1
ATOM 667 N N . VAL A 1 88 ? -11.344 2.223 5.365 1.00 96.25 88 VAL A N 1
ATOM 668 C CA . VAL A 1 88 ? -9.934 2.548 5.107 1.00 96.25 88 VAL A CA 1
ATOM 669 C C . VAL A 1 88 ? -9.769 4.062 4.971 1.00 96.25 88 VAL A C 1
ATOM 671 O O . VAL A 1 88 ? -10.568 4.739 4.325 1.00 96.25 88 VAL A O 1
ATOM 674 N N . ASN A 1 89 ? -8.723 4.599 5.592 1.00 95.56 89 ASN A N 1
ATOM 675 C CA . ASN A 1 89 ? -8.386 6.020 5.573 1.00 95.56 89 ASN A CA 1
ATOM 676 C C . ASN A 1 89 ? -7.164 6.301 4.695 1.00 95.56 89 ASN A C 1
ATOM 678 O O . ASN A 1 89 ? -7.109 7.333 4.025 1.00 95.56 89 ASN A O 1
ATOM 682 N N . GLU A 1 90 ? -6.203 5.377 4.687 1.00 96.19 90 GLU A N 1
ATOM 683 C CA . GLU A 1 90 ? -4.939 5.505 3.969 1.00 96.19 90 GLU A CA 1
ATOM 684 C C . GLU A 1 90 ? -4.649 4.237 3.168 1.00 96.19 90 GLU A C 1
ATOM 686 O O . GLU A 1 90 ? -4.890 3.122 3.631 1.00 96.19 90 GLU A O 1
ATOM 691 N N . ILE A 1 91 ? -4.131 4.420 1.958 1.00 98.31 91 ILE A N 1
ATOM 692 C CA . ILE A 1 91 ? -3.692 3.350 1.072 1.00 98.31 91 ILE A CA 1
ATOM 693 C C . ILE A 1 91 ? -2.218 3.585 0.745 1.00 98.31 91 ILE A C 1
ATOM 695 O O . ILE A 1 91 ? -1.844 4.676 0.314 1.00 98.31 91 ILE A O 1
ATOM 699 N N . ILE A 1 92 ? -1.388 2.561 0.925 1.00 98.06 92 ILE A N 1
ATOM 700 C CA . ILE A 1 92 ? 0.018 2.568 0.514 1.00 98.06 92 ILE A CA 1
ATOM 701 C C . ILE A 1 92 ? 0.187 1.646 -0.688 1.00 98.06 92 ILE A C 1
ATOM 703 O O . ILE A 1 92 ? -0.123 0.462 -0.608 1.00 98.06 92 ILE A O 1
ATOM 707 N N . ILE A 1 93 ? 0.716 2.171 -1.789 1.00 98.12 93 ILE A N 1
ATOM 708 C CA . ILE A 1 93 ? 1.130 1.388 -2.954 1.00 98.12 93 ILE A CA 1
ATOM 709 C C . ILE A 1 93 ? 2.584 0.949 -2.733 1.00 98.12 93 ILE A C 1
ATOM 711 O O . ILE A 1 93 ? 3.514 1.751 -2.815 1.00 98.12 93 ILE A O 1
ATOM 715 N N . ALA A 1 94 ? 2.781 -0.330 -2.422 1.00 97.25 94 ALA A N 1
ATOM 716 C CA . ALA A 1 94 ? 4.072 -0.940 -2.114 1.00 97.25 94 ALA A CA 1
ATOM 717 C C . ALA A 1 94 ? 4.546 -1.842 -3.268 1.00 97.25 94 ALA A C 1
ATOM 719 O O . ALA A 1 94 ? 4.811 -3.031 -3.096 1.00 97.25 94 ALA A O 1
ATOM 720 N N . MET A 1 95 ? 4.622 -1.263 -4.469 1.00 95.12 95 MET A N 1
ATOM 721 C CA . MET A 1 95 ? 4.966 -1.963 -5.715 1.00 95.12 95 MET A CA 1
ATOM 722 C C . MET A 1 95 ? 6.102 -1.226 -6.458 1.00 95.12 95 MET A C 1
ATOM 724 O O . MET A 1 95 ? 5.885 -0.672 -7.535 1.00 95.12 95 MET A O 1
ATOM 728 N N . PRO A 1 96 ? 7.317 -1.144 -5.878 1.00 92.94 96 PRO A N 1
ATOM 729 C CA . PRO A 1 96 ? 8.395 -0.287 -6.389 1.00 92.94 96 PRO A CA 1
ATOM 730 C C . PRO A 1 96 ? 8.980 -0.742 -7.738 1.00 92.94 96 PRO A C 1
ATOM 732 O O . PRO A 1 96 ? 9.546 0.077 -8.458 1.00 92.94 96 PRO A O 1
ATOM 735 N N . SER A 1 97 ? 8.836 -2.024 -8.086 1.00 91.69 97 SER A N 1
ATOM 736 C CA . SER A 1 97 ? 9.333 -2.637 -9.329 1.00 91.69 97 SER A CA 1
ATOM 737 C C . SER A 1 97 ? 8.301 -2.686 -10.461 1.00 91.69 97 SER A C 1
ATOM 739 O O . SER A 1 97 ? 8.600 -3.173 -11.547 1.00 91.69 97 SER A O 1
ATOM 741 N N . VAL A 1 98 ? 7.076 -2.225 -10.209 1.00 91.69 98 VAL A N 1
ATOM 742 C CA . VAL A 1 98 ? 5.976 -2.306 -11.173 1.00 91.69 98 VAL A CA 1
ATOM 743 C C . VAL A 1 98 ? 6.007 -1.116 -12.129 1.00 91.69 98 VAL A C 1
ATOM 745 O O . VAL A 1 98 ? 6.328 0.007 -11.726 1.00 91.69 98 VAL A O 1
ATOM 748 N N . ALA A 1 99 ? 5.662 -1.388 -13.389 1.00 92.75 99 ALA A N 1
ATOM 749 C CA . ALA A 1 99 ? 5.604 -0.414 -14.471 1.00 92.75 99 ALA A CA 1
ATOM 750 C C . ALA A 1 99 ? 4.634 0.745 -14.172 1.00 92.75 99 ALA A C 1
ATOM 752 O O . ALA A 1 99 ? 3.652 0.607 -13.429 1.00 92.75 99 ALA A O 1
ATOM 753 N N . GLY A 1 100 ? 4.940 1.924 -14.717 1.00 92.38 100 GLY A N 1
ATOM 754 C CA . GLY A 1 100 ? 4.258 3.169 -14.354 1.00 92.38 100 GLY A CA 1
ATOM 755 C C . GLY A 1 100 ? 2.793 3.235 -14.791 1.00 92.38 100 GLY A C 1
ATOM 756 O O . GLY A 1 100 ? 1.980 3.893 -14.140 1.00 92.38 100 GLY A O 1
ATOM 757 N N . ASP A 1 101 ? 2.436 2.532 -15.860 1.00 93.12 101 ASP A N 1
ATOM 758 C CA . ASP A 1 101 ? 1.067 2.370 -16.351 1.00 93.12 101 ASP A CA 1
ATOM 759 C C . ASP A 1 101 ? 0.190 1.605 -15.346 1.00 93.12 101 ASP A C 1
ATOM 761 O O . ASP A 1 101 ? -0.892 2.072 -14.987 1.00 93.12 101 ASP A O 1
ATOM 765 N N . ILE A 1 102 ? 0.694 0.508 -14.779 1.00 93.12 102 ILE A N 1
ATOM 766 C CA . ILE A 1 102 ? -0.000 -0.256 -13.739 1.00 93.12 102 ILE A CA 1
ATOM 767 C C . ILE A 1 102 ? -0.120 0.578 -12.457 1.00 93.12 102 ILE A C 1
ATOM 769 O O . ILE A 1 102 ? -1.188 0.617 -11.838 1.00 93.12 102 ILE A O 1
ATOM 773 N N . ILE A 1 103 ? 0.935 1.305 -12.064 1.00 95.00 103 ILE A N 1
ATOM 774 C CA . ILE A 1 103 ? 0.865 2.234 -10.922 1.00 95.00 103 ILE A CA 1
ATOM 775 C C . ILE A 1 103 ? -0.202 3.307 -11.162 1.00 95.00 103 ILE A C 1
ATOM 777 O O . ILE A 1 103 ? -0.959 3.632 -10.245 1.00 95.00 103 ILE A O 1
ATOM 781 N N . ARG A 1 104 ? -0.317 3.824 -12.391 1.00 94.31 104 ARG A N 1
ATOM 782 C CA . ARG A 1 104 ? -1.362 4.779 -12.777 1.00 94.31 104 ARG A CA 1
ATOM 783 C C . ARG A 1 104 ? -2.754 4.183 -12.626 1.00 94.31 104 ARG A C 1
ATOM 785 O O . ARG A 1 104 ? -3.610 4.850 -12.047 1.00 94.31 104 ARG A O 1
ATOM 792 N N . GLU A 1 105 ? -2.988 2.962 -13.098 1.00 93.69 105 GLU A N 1
ATOM 793 C CA . GLU A 1 105 ? -4.278 2.279 -12.932 1.00 93.69 105 GLU A CA 1
ATOM 794 C C . GLU A 1 105 ? -4.661 2.139 -11.455 1.00 93.69 105 GLU A C 1
ATOM 796 O O . GLU A 1 105 ? -5.752 2.555 -11.050 1.00 93.69 105 GLU A O 1
ATOM 801 N N . ILE A 1 106 ? -3.744 1.608 -10.640 1.00 95.81 106 ILE A N 1
ATOM 802 C CA . ILE A 1 106 ? -3.945 1.424 -9.198 1.00 95.81 106 ILE A CA 1
ATOM 803 C C . ILE A 1 106 ? -4.219 2.775 -8.537 1.00 95.81 106 ILE A C 1
ATOM 805 O O . ILE A 1 106 ? -5.166 2.916 -7.764 1.00 95.81 106 ILE A O 1
ATOM 809 N N . PHE A 1 107 ? -3.426 3.796 -8.863 1.00 95.56 107 PHE A N 1
ATOM 810 C CA . PHE A 1 107 ? -3.587 5.125 -8.294 1.00 95.56 107 PHE A CA 1
ATOM 811 C C . PHE A 1 107 ? -4.958 5.729 -8.611 1.00 95.56 107 PHE A C 1
ATOM 813 O O . PHE A 1 107 ? -5.575 6.307 -7.718 1.00 95.56 107 PHE A O 1
ATOM 820 N N . GLN A 1 108 ? -5.475 5.578 -9.835 1.00 93.56 108 GLN A N 1
ATOM 821 C CA . GLN A 1 108 ? -6.812 6.076 -10.180 1.00 93.56 108 GLN A CA 1
ATOM 822 C C . GLN A 1 108 ? -7.914 5.354 -9.398 1.00 93.56 108 GLN A C 1
ATOM 824 O O . GLN A 1 108 ? -8.829 6.007 -8.887 1.00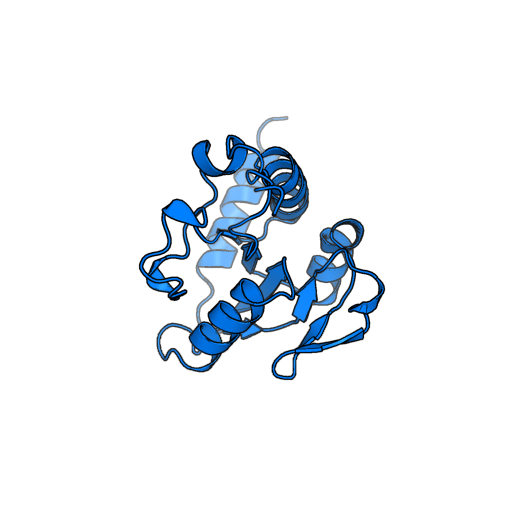 93.56 108 GLN A O 1
ATOM 829 N N . GLN A 1 109 ? -7.801 4.032 -9.237 1.00 93.38 109 GLN A N 1
ATOM 830 C CA . GLN A 1 109 ? -8.727 3.254 -8.411 1.00 93.38 109 GLN A CA 1
ATOM 831 C C . GLN A 1 109 ? -8.702 3.741 -6.959 1.00 93.38 109 GLN A C 1
ATOM 833 O O . GLN A 1 109 ? -9.748 4.092 -6.417 1.00 93.38 109 GLN A O 1
ATOM 838 N N . CYS A 1 110 ? -7.519 3.871 -6.358 1.00 94.94 110 CYS A N 1
ATOM 839 C CA . CYS A 1 110 ? -7.357 4.378 -4.995 1.00 94.94 110 CYS A CA 1
ATOM 840 C C . CYS A 1 110 ? -7.863 5.820 -4.840 1.00 94.94 110 CYS A C 1
ATOM 842 O O . CYS A 1 110 ? -8.494 6.158 -3.846 1.00 94.94 110 CYS A O 1
ATOM 844 N N . LYS A 1 111 ? -7.627 6.688 -5.827 1.00 90.94 111 LYS A N 1
ATOM 845 C CA . LYS A 1 111 ? -8.034 8.097 -5.772 1.00 90.94 111 LYS A CA 1
ATOM 846 C C . LYS A 1 111 ? -9.554 8.265 -5.748 1.00 90.94 111 LYS A C 1
ATOM 848 O O . LYS A 1 111 ? -10.049 9.170 -5.077 1.00 90.94 111 LYS A O 1
ATOM 853 N N . SER A 1 112 ? -10.292 7.399 -6.445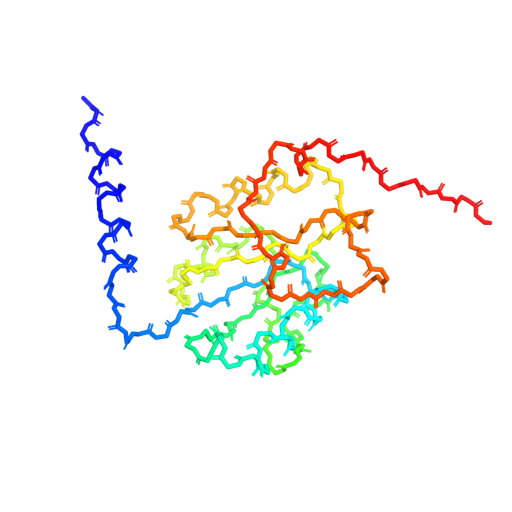 1.00 91.00 112 SER A N 1
ATOM 854 C CA . SER A 1 112 ? -11.761 7.427 -6.452 1.00 91.00 112 SER A CA 1
ATOM 855 C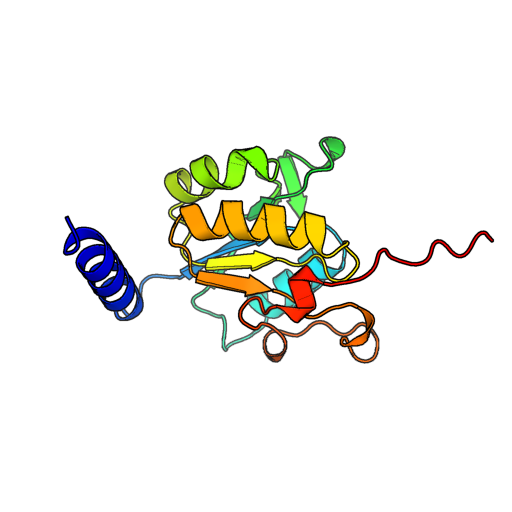 C . SER A 1 112 ? -12.397 7.140 -5.087 1.00 91.00 112 SER A C 1
ATOM 857 O O . SER A 1 112 ? -13.541 7.528 -4.866 1.00 91.00 112 SER A O 1
ATOM 859 N N . THR A 1 113 ? -11.663 6.540 -4.143 1.00 92.88 113 THR A N 1
ATOM 860 C CA . THR A 1 113 ? -12.193 6.204 -2.813 1.00 92.88 113 THR A CA 1
ATOM 861 C C . THR A 1 113 ? -12.138 7.368 -1.820 1.00 92.88 113 THR A C 1
ATOM 863 O O . THR A 1 113 ? -12.764 7.319 -0.761 1.00 92.88 113 THR A O 1
ATOM 866 N N . GLY A 1 114 ? -11.381 8.424 -2.138 1.00 91.12 114 GLY A N 1
ATOM 867 C CA . GLY A 1 114 ? -11.151 9.557 -1.242 1.00 91.12 114 GLY A CA 1
ATOM 868 C C . GLY A 1 114 ? -10.183 9.277 -0.086 1.00 91.12 114 GLY A C 1
ATOM 869 O O . GLY A 1 114 ? -10.049 10.131 0.791 1.00 91.12 114 GLY A O 1
ATOM 870 N N . CYS A 1 115 ? -9.512 8.119 -0.068 1.00 94.62 115 CYS A N 1
ATOM 871 C CA . CYS A 1 115 ? -8.430 7.834 0.875 1.00 94.62 115 CYS A CA 1
ATOM 872 C C . CYS A 1 115 ? -7.190 8.694 0.594 1.0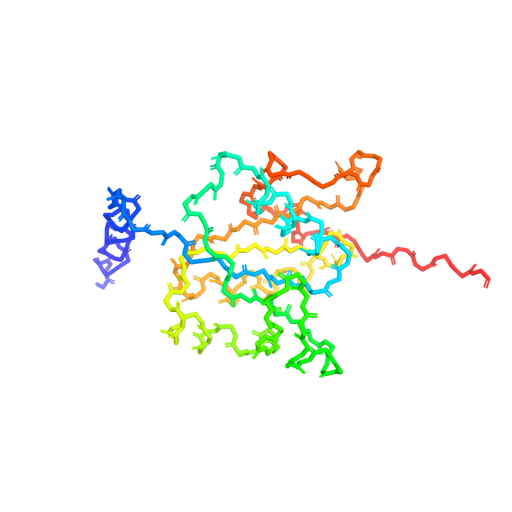0 94.62 115 CYS A C 1
ATOM 874 O O . CYS A 1 115 ? -6.941 9.126 -0.533 1.00 94.62 115 CYS A O 1
ATOM 876 N N . ILE A 1 116 ? -6.358 8.871 1.620 1.00 95.44 116 ILE A N 1
ATOM 877 C CA . ILE A 1 116 ? -4.987 9.355 1.438 1.00 95.44 116 ILE A CA 1
ATOM 878 C C . ILE A 1 116 ? -4.206 8.252 0.721 1.00 95.44 116 ILE A C 1
ATOM 880 O O . ILE A 1 116 ? -4.189 7.118 1.191 1.00 95.44 116 ILE A O 1
ATOM 884 N N . VAL A 1 117 ? -3.560 8.570 -0.401 1.00 96.62 117 VAL A N 1
ATOM 885 C CA . VAL A 1 117 ? -2.780 7.592 -1.170 1.00 96.62 117 VAL A CA 1
ATOM 886 C C . VAL A 1 117 ? -1.308 7.967 -1.130 1.00 96.62 117 VAL A C 1
ATOM 888 O O . VAL A 1 117 ? -0.932 9.064 -1.547 1.00 96.62 117 VAL A O 1
ATOM 891 N N . LYS A 1 118 ? -0.482 7.042 -0.647 1.00 96.62 118 LYS A N 1
ATOM 892 C CA . LYS A 1 118 ? 0.978 7.141 -0.659 1.00 96.62 118 LYS A CA 1
ATOM 893 C C . LYS A 1 118 ? 1.577 6.001 -1.466 1.00 96.62 118 LYS A C 1
ATOM 895 O O . LYS A 1 118 ? 0.930 4.980 -1.685 1.00 96.62 118 LYS A O 1
ATOM 900 N N . THR A 1 119 ? 2.818 6.159 -1.889 1.00 97.25 119 THR A N 1
ATOM 901 C CA . THR A 1 119 ? 3.572 5.132 -2.603 1.00 97.25 119 THR A CA 1
ATOM 902 C C . THR A 1 119 ? 4.988 5.042 -2.067 1.00 97.25 119 THR A C 1
ATOM 904 O O . THR A 1 119 ? 5.544 6.029 -1.579 1.00 97.25 119 THR A O 1
ATOM 907 N N . LEU A 1 120 ? 5.573 3.855 -2.200 1.00 95.62 120 LEU A N 1
ATOM 908 C CA . LEU A 1 120 ? 7.022 3.727 -2.208 1.00 95.62 120 LEU A CA 1
ATOM 909 C C . LEU A 1 120 ? 7.581 4.298 -3.520 1.00 95.62 120 LEU A C 1
ATOM 911 O O . LEU A 1 120 ? 6.928 4.178 -4.572 1.00 95.62 120 LEU A O 1
ATOM 915 N N . PRO A 1 121 ? 8.769 4.921 -3.473 1.00 92.44 121 PRO A N 1
ATOM 916 C CA . PRO A 1 121 ? 9.447 5.381 -4.673 1.00 92.44 121 PRO A CA 1
ATOM 917 C C . PRO A 1 121 ? 9.864 4.189 -5.550 1.00 92.44 121 PRO A C 1
ATOM 919 O O . PRO A 1 121 ? 9.686 3.027 -5.171 1.00 92.44 121 PRO A O 1
ATOM 922 N N . GLY A 1 122 ? 10.339 4.468 -6.766 1.00 91.00 122 GLY A N 1
ATOM 923 C CA . GLY A 1 122 ? 10.757 3.403 -7.677 1.00 91.00 122 GLY A CA 1
ATOM 924 C C . GLY A 1 122 ? 11.922 2.604 -7.095 1.00 91.00 122 GLY A C 1
ATOM 925 O O . GLY A 1 122 ? 12.667 3.115 -6.264 1.00 91.00 122 GLY A O 1
ATOM 926 N N . ILE A 1 123 ? 12.109 1.361 -7.546 1.00 88.31 123 ILE A N 1
ATOM 927 C CA . ILE A 1 123 ? 13.171 0.491 -7.012 1.00 88.31 123 ILE A CA 1
ATOM 928 C C . ILE A 1 123 ? 14.572 1.126 -7.096 1.00 88.31 123 ILE A C 1
ATOM 930 O O . ILE A 1 123 ? 15.358 0.972 -6.173 1.00 88.31 123 ILE A O 1
ATOM 934 N N . TYR A 1 124 ? 14.848 1.918 -8.138 1.00 86.50 124 TYR A N 1
ATOM 935 C CA . TYR A 1 124 ? 16.120 2.634 -8.316 1.00 86.50 124 TYR A CA 1
ATOM 936 C C . TYR A 1 124 ? 16.334 3.805 -7.341 1.00 86.50 124 TYR A C 1
ATOM 938 O O . TYR A 1 124 ? 17.451 4.286 -7.196 1.00 86.50 124 TYR A O 1
ATOM 946 N N . GLU A 1 125 ? 15.274 4.282 -6.687 1.00 87.00 125 GLU A N 1
ATOM 947 C CA . GLU A 1 125 ? 15.341 5.324 -5.653 1.00 87.00 125 GLU A CA 1
ATOM 948 C C . GLU A 1 125 ? 15.469 4.720 -4.240 1.00 87.00 125 GLU A C 1
ATOM 950 O O . GLU A 1 125 ? 15.730 5.443 -3.277 1.00 87.00 125 GLU A O 1
ATOM 955 N N . LEU A 1 126 ? 15.257 3.407 -4.087 1.00 85.44 126 LEU A N 1
ATOM 956 C CA . LEU A 1 126 ? 15.396 2.717 -2.808 1.00 85.44 126 LEU A CA 1
ATOM 957 C C . LEU A 1 126 ? 16.868 2.356 -2.576 1.00 85.44 126 LEU A C 1
ATOM 959 O O . LEU A 1 126 ? 17.420 1.475 -3.231 1.00 85.44 126 LEU A O 1
ATOM 963 N N . ILE A 1 127 ? 17.497 3.031 -1.614 1.00 75.69 127 ILE A N 1
ATOM 964 C CA . ILE A 1 127 ? 18.893 2.793 -1.222 1.00 75.69 127 ILE A CA 1
ATOM 965 C C . ILE A 1 127 ? 19.007 1.415 -0.549 1.00 75.69 127 ILE A C 1
ATOM 967 O O . ILE A 1 127 ? 18.271 1.123 0.395 1.00 75.69 127 ILE A O 1
ATOM 971 N N . ASP A 1 128 ? 19.924 0.574 -1.034 1.00 75.75 128 ASP A N 1
ATOM 972 C CA . ASP A 1 128 ? 20.236 -0.774 -0.522 1.00 75.75 128 ASP A CA 1
ATOM 973 C C . ASP A 1 128 ? 19.023 -1.708 -0.333 1.00 75.75 128 ASP A C 1
ATOM 975 O O . ASP A 1 128 ? 19.037 -2.597 0.520 1.00 75.75 128 ASP A O 1
ATOM 979 N N . GLY A 1 129 ? 17.926 -1.488 -1.068 1.00 70.75 129 GLY A N 1
ATOM 980 C CA . GLY A 1 129 ? 16.688 -2.257 -0.890 1.00 70.75 129 GLY A CA 1
ATOM 981 C C . GLY A 1 129 ? 16.006 -2.049 0.470 1.00 70.75 129 GLY A C 1
ATOM 982 O O . GLY A 1 129 ? 15.087 -2.792 0.818 1.00 70.75 129 GLY A O 1
ATOM 983 N N . LYS A 1 130 ? 16.424 -1.041 1.247 1.00 81.62 130 LYS A N 1
ATOM 9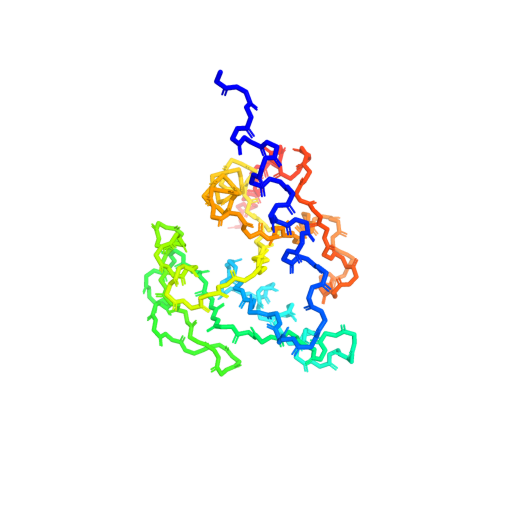84 C CA . LYS A 1 130 ? 15.792 -0.689 2.520 1.00 81.62 130 LYS A CA 1
ATOM 985 C C . LYS A 1 130 ? 14.506 0.084 2.257 1.00 81.62 130 LYS A C 1
ATOM 987 O O . LYS A 1 130 ? 14.492 1.065 1.513 1.00 81.62 130 LYS A O 1
ATOM 992 N N . VAL A 1 131 ? 13.438 -0.361 2.911 1.00 88.38 131 VAL A N 1
ATOM 993 C CA . VAL A 1 131 ? 12.112 0.254 2.857 1.00 88.38 131 VAL A CA 1
ATOM 994 C C . VAL A 1 131 ? 11.768 0.790 4.241 1.00 88.38 131 VAL A C 1
ATOM 996 O O . VAL A 1 131 ? 11.654 0.016 5.189 1.00 88.38 131 VAL A O 1
ATOM 999 N N . THR A 1 132 ? 11.586 2.105 4.353 1.00 90.19 132 THR A N 1
ATOM 1000 C CA . THR A 1 132 ? 11.242 2.794 5.601 1.00 90.19 132 THR A CA 1
ATOM 1001 C C . THR A 1 132 ? 10.001 3.672 5.441 1.00 90.19 132 THR A C 1
ATOM 1003 O O . THR A 1 132 ? 9.617 4.072 4.338 1.00 90.19 132 THR A O 1
ATOM 1006 N N . VAL A 1 133 ? 9.356 4.021 6.557 1.00 90.25 133 VAL A N 1
ATOM 1007 C CA . VAL A 1 133 ? 8.159 4.880 6.547 1.00 90.25 133 VAL A CA 1
ATOM 1008 C C . VAL A 1 133 ? 8.443 6.303 6.069 1.00 90.25 133 VAL A C 1
ATOM 1010 O O . VAL A 1 133 ? 7.542 6.948 5.538 1.00 90.25 133 VAL A O 1
ATOM 1013 N N . GLN A 1 134 ? 9.679 6.792 6.205 1.00 90.06 134 GLN A N 1
ATOM 1014 C CA . GLN A 1 134 ? 10.093 8.128 5.761 1.00 90.06 134 GLN A CA 1
ATOM 1015 C C . GLN A 1 134 ? 10.121 8.250 4.233 1.00 90.06 134 GLN A C 1
ATOM 1017 O O . GLN A 1 134 ? 9.991 9.349 3.704 1.00 90.06 134 GLN A O 1
ATOM 1022 N N . GLN A 1 135 ? 10.255 7.131 3.519 1.00 92.06 135 GLN A N 1
ATOM 1023 C CA . GLN A 1 135 ? 10.238 7.109 2.056 1.00 92.06 135 GLN A CA 1
ATOM 1024 C C . GLN A 1 135 ? 8.815 7.161 1.481 1.00 92.06 135 GLN A C 1
ATOM 1026 O O . GLN A 1 135 ? 8.645 7.352 0.276 1.00 92.06 135 GLN A O 1
ATOM 1031 N N . LEU A 1 136 ? 7.778 6.994 2.312 1.00 93.44 136 LEU A N 1
ATOM 1032 C CA . LEU A 1 136 ? 6.392 7.085 1.866 1.00 93.44 136 LEU A CA 1
ATOM 1033 C C . LEU A 1 136 ? 6.045 8.521 1.481 1.00 93.44 136 LEU A C 1
ATOM 1035 O O . LEU A 1 136 ? 5.972 9.411 2.329 1.00 93.44 136 LEU A O 1
ATOM 1039 N N . ARG A 1 137 ? 5.719 8.718 0.205 1.00 94.81 137 ARG A N 1
ATOM 1040 C CA . ARG A 1 137 ? 5.334 10.019 -0.351 1.00 94.81 137 ARG A CA 1
ATOM 1041 C C . ARG A 1 137 ? 4.041 9.934 -1.147 1.00 94.81 137 ARG A C 1
ATOM 1043 O O . ARG A 1 137 ? 3.558 8.847 -1.462 1.00 94.81 137 ARG A O 1
ATOM 1050 N N . SER A 1 138 ? 3.458 11.088 -1.453 1.00 96.00 138 SER A N 1
ATOM 1051 C CA . SER A 1 138 ? 2.354 11.170 -2.411 1.00 96.00 138 SER A CA 1
ATOM 1052 C C . SER A 1 138 ? 2.805 10.664 -3.783 1.00 96.00 138 SER A C 1
ATOM 1054 O O . SER A 1 138 ? 3.977 10.778 -4.139 1.00 96.00 138 SER A O 1
ATOM 1056 N N . VAL A 1 139 ? 1.867 10.117 -4.555 1.00 93.94 139 VAL A N 1
ATOM 1057 C CA . VAL A 1 139 ? 2.145 9.669 -5.927 1.00 93.94 139 VAL A CA 1
ATOM 1058 C C . VAL A 1 139 ? 2.464 10.876 -6.811 1.00 93.94 139 VAL A C 1
ATOM 1060 O O . VAL A 1 139 ? 1.687 11.831 -6.867 1.00 93.94 139 VAL A O 1
ATOM 1063 N N . GLU A 1 140 ? 3.593 10.820 -7.511 1.00 94.19 140 GLU A N 1
ATOM 1064 C CA . GLU A 1 140 ? 4.098 11.871 -8.397 1.00 94.19 140 GLU A CA 1
ATOM 1065 C C . GLU A 1 140 ? 4.054 11.435 -9.865 1.00 94.19 140 GLU A C 1
ATOM 1067 O O . GLU A 1 140 ? 3.960 10.251 -10.183 1.00 94.19 140 GLU A O 1
ATOM 1072 N N . ILE A 1 141 ? 4.182 12.396 -10.787 1.00 91.94 141 ILE A N 1
ATOM 1073 C CA . ILE A 1 141 ? 4.191 12.126 -12.235 1.00 91.94 141 ILE A CA 1
ATOM 1074 C C . ILE A 1 141 ? 5.271 11.100 -12.603 1.00 91.94 141 ILE A C 1
ATOM 1076 O O . ILE A 1 141 ? 5.006 10.204 -13.399 1.00 91.94 141 ILE A O 1
ATOM 1080 N N . LYS A 1 142 ? 6.456 11.177 -11.985 1.00 90.00 142 LYS A N 1
ATOM 1081 C CA . LYS A 1 142 ? 7.562 10.242 -12.234 1.00 90.00 142 LYS A CA 1
ATOM 1082 C C . LYS A 1 142 ? 7.209 8.784 -11.912 1.00 90.00 142 LYS A C 1
ATOM 1084 O O . LYS A 1 142 ? 7.691 7.885 -12.591 1.00 90.00 142 LYS A O 1
ATOM 1089 N N . ASP A 1 143 ? 6.321 8.541 -10.944 1.00 91.56 143 ASP A N 1
ATOM 1090 C CA . ASP A 1 143 ? 5.854 7.187 -10.619 1.00 91.56 143 ASP A CA 1
ATOM 1091 C C . ASP A 1 143 ? 4.972 6.606 -11.727 1.00 91.56 143 ASP A C 1
ATOM 1093 O O . ASP A 1 143 ? 4.962 5.401 -11.950 1.00 91.56 143 ASP A O 1
ATOM 1097 N N . LEU A 1 144 ? 4.264 7.479 -12.447 1.00 92.31 144 LEU A N 1
ATOM 1098 C CA . LEU A 1 144 ? 3.378 7.131 -13.559 1.00 92.31 144 LEU A CA 1
ATOM 1099 C C . LEU A 1 144 ? 4.114 7.011 -14.900 1.00 92.31 144 LEU A C 1
ATOM 1101 O O . LEU A 1 144 ? 3.480 6.716 -15.914 1.00 92.31 144 LEU A O 1
ATOM 1105 N N . LEU A 1 145 ? 5.409 7.334 -14.910 1.00 87.75 145 LEU A N 1
ATOM 1106 C CA . LEU A 1 145 ? 6.306 7.322 -16.068 1.00 87.75 145 LEU A CA 1
ATOM 1107 C C . LEU A 1 145 ? 7.467 6.336 -15.873 1.00 87.75 145 LEU A C 1
ATOM 1109 O O . LEU A 1 145 ? 8.460 6.394 -16.599 1.00 87.75 145 LEU A O 1
ATOM 1113 N N . ARG A 1 146 ? 7.368 5.439 -14.883 1.00 84.00 146 ARG A N 1
ATOM 1114 C CA . ARG A 1 146 ? 8.344 4.364 -14.700 1.00 84.00 146 ARG A CA 1
ATOM 1115 C C . ARG A 1 146 ? 8.370 3.507 -15.958 1.00 84.00 146 ARG A C 1
ATOM 1117 O O . ARG A 1 146 ? 7.321 3.073 -16.433 1.00 84.00 146 ARG A O 1
ATOM 1124 N N . ARG A 1 147 ? 9.575 3.281 -16.474 1.00 77.56 147 ARG A N 1
ATOM 1125 C CA . ARG A 1 147 ? 9.798 2.326 -17.557 1.00 77.56 147 ARG A CA 1
ATOM 1126 C C . ARG A 1 147 ? 9.570 0.909 -17.050 1.00 77.56 147 ARG A C 1
ATOM 1128 O O . ARG A 1 147 ? 9.674 0.658 -15.847 1.00 77.56 147 ARG A O 1
ATOM 1135 N N . ASP A 1 148 ? 9.283 0.009 -17.979 1.00 67.56 148 ASP A N 1
ATOM 1136 C CA . ASP A 1 148 ? 9.198 -1.408 -17.670 1.00 67.56 148 ASP A CA 1
ATOM 1137 C C . ASP A 1 148 ? 10.501 -1.903 -17.035 1.00 67.56 148 ASP A C 1
ATOM 1139 O O . ASP A 1 148 ? 11.590 -1.483 -17.453 1.00 67.56 148 ASP A O 1
ATOM 1143 N N . PRO A 1 149 ? 10.414 -2.783 -16.024 1.00 63.41 149 PRO A N 1
ATOM 1144 C CA . PRO A 1 149 ? 11.593 -3.442 -15.499 1.00 63.41 149 PRO A CA 1
ATOM 1145 C C . PRO A 1 149 ? 12.284 -4.187 -16.643 1.00 63.41 149 PRO A C 1
ATOM 1147 O O . PRO A 1 149 ? 11.666 -4.996 -17.339 1.00 63.41 149 PRO A O 1
ATOM 1150 N N . ILE A 1 150 ? 13.569 -3.889 -16.846 1.00 62.41 150 ILE A N 1
ATOM 1151 C CA . ILE A 1 150 ? 14.393 -4.568 -17.844 1.00 62.41 150 ILE A CA 1
ATOM 1152 C C . ILE A 1 150 ? 14.426 -6.045 -17.450 1.00 62.41 150 ILE A C 1
ATOM 1154 O O . ILE A 1 150 ? 14.958 -6.397 -16.396 1.00 62.41 150 ILE A O 1
ATOM 1158 N N . LYS A 1 151 ? 13.840 -6.911 -18.280 1.00 54.53 151 LYS A N 1
ATOM 1159 C CA . LYS A 1 151 ? 14.096 -8.346 -18.194 1.00 54.53 151 LYS A CA 1
ATOM 1160 C C . LYS A 1 151 ? 15.531 -8.548 -18.664 1.00 54.53 151 LYS A C 1
ATOM 1162 O O . LYS A 1 151 ? 15.809 -8.450 -19.852 1.00 54.53 151 LYS A O 1
ATOM 1167 N N . LEU A 1 152 ? 16.452 -8.718 -17.723 1.00 51.84 152 LEU A N 1
ATOM 1168 C CA . LEU A 1 152 ? 17.740 -9.317 -18.037 1.00 51.84 152 LEU A CA 1
ATOM 1169 C C . LEU A 1 152 ? 17.441 -10.789 -18.318 1.00 51.84 152 LEU A C 1
ATOM 1171 O O . LEU A 1 152 ? 17.141 -11.535 -17.387 1.00 51.84 152 LEU A O 1
ATOM 1175 N N . ASP A 1 153 ? 17.424 -11.159 -19.596 1.00 45.84 153 ASP A N 1
ATOM 1176 C CA . ASP A 1 153 ? 17.473 -12.563 -19.989 1.00 45.84 153 ASP A CA 1
ATOM 1177 C C . ASP A 1 153 ? 18.807 -13.119 -19.463 1.00 45.84 153 ASP A C 1
ATOM 1179 O O . ASP A 1 153 ? 19.880 -12.657 -19.861 1.00 45.84 153 ASP A O 1
ATOM 1183 N N . LEU A 1 154 ? 18.719 -14.022 -18.484 1.00 42.53 154 LEU A N 1
ATOM 1184 C CA . LEU A 1 154 ? 19.822 -14.843 -17.979 1.00 42.53 154 LEU A CA 1
ATOM 1185 C C . LEU A 1 154 ? 19.791 -16.196 -18.684 1.00 42.53 154 LEU A C 1
ATOM 1187 O O . LEU A 1 154 ? 18.680 -16.771 -18.769 1.00 42.53 154 LEU A O 1
#

Radius of gyration: 15.8 Å; chains: 1; bounding box: 43×41×38 Å